Protein AF-A0A8J3IVS5-F1 (afdb_monomer_lite)

Foldseek 3Di:
DDPVLLVLLLVLQVVVVVDPDDDLVVSCVSSVDPVSSVVSVVLQVQLVVQLVVLVVLVHDNADGSNLVSVLCVVLVQPALQPNPGGFDHWAFLPPCSYHNDYSLGTHTHHPCCRPDPSSVVSSVVSVVVVVVVVVPDPPDPPDD

Sequence (144 aa):
MTPEDRQVLFHVAQWTLEHRYFRVEMIRQLAGTEENYLIIMKEIDRVKAQLKRARTLAADATLTVVDWVQILERFEWQCAYCQEKPFEVMSHIIPLPRGGTTPENCVPSCYSCSSGTRKRYARRRLLAELERADDYPEQKYRSG

Organism: NCBI:txid2778369

InterPro domains:
  IPR003615 HNH nuclease [SM00507] (66-115)
  IPR003615 HNH nuclease [cd00085] (70-113)

Structure (mmCIF, N/CA/C/O backbone):
data_AF-A0A8J3IVS5-F1
#
_entry.id   AF-A0A8J3IVS5-F1
#
loop_
_atom_site.group_PDB
_atom_site.id
_atom_site.type_symbol
_atom_site.label_atom_id
_atom_site.label_alt_id
_atom_site.label_comp_id
_atom_site.label_asym_id
_atom_site.label_entity_id
_atom_site.label_seq_id
_atom_site.pdbx_PDB_ins_code
_atom_site.Cartn_x
_atom_site.Cartn_y
_atom_site.Cartn_z
_atom_site.occupancy
_atom_site.B_iso_or_equiv
_atom_site.auth_seq_id
_atom_site.auth_comp_id
_atom_site.auth_asym_id
_atom_site.auth_atom_id
_atom_site.pdbx_PDB_model_num
ATOM 1 N N . MET A 1 1 ? -8.624 -2.383 13.907 1.00 83.25 1 MET A N 1
ATOM 2 C CA . MET A 1 1 ? -9.344 -2.571 12.639 1.00 83.25 1 MET A CA 1
ATOM 3 C C . MET A 1 1 ? -10.175 -3.819 12.788 1.00 83.25 1 MET A C 1
ATOM 5 O O . MET A 1 1 ? -9.608 -4.859 13.113 1.00 83.25 1 MET A O 1
ATOM 9 N N . THR A 1 2 ? -11.490 -3.693 12.685 1.00 92.12 2 THR A N 1
ATOM 10 C CA . THR A 1 2 ? -12.405 -4.830 12.824 1.00 92.12 2 THR A CA 1
ATOM 11 C C . THR A 1 2 ? -12.536 -5.585 11.490 1.00 92.12 2 THR A C 1
ATOM 13 O O . THR A 1 2 ? -12.078 -5.088 10.457 1.00 92.12 2 THR A O 1
ATOM 16 N N . PRO A 1 3 ? -13.124 -6.796 11.463 1.00 91.81 3 PRO A N 1
ATOM 17 C CA . PRO A 1 3 ? -13.450 -7.479 10.211 1.00 91.81 3 PRO A CA 1
ATOM 18 C C . PRO A 1 3 ? -14.320 -6.642 9.262 1.00 91.81 3 PRO A C 1
ATOM 20 O O . PRO A 1 3 ? -14.112 -6.684 8.052 1.00 91.81 3 PRO A O 1
ATOM 23 N N . GLU A 1 4 ? -15.243 -5.851 9.806 1.00 93.94 4 GLU A N 1
ATOM 24 C CA . GLU A 1 4 ? -16.124 -4.967 9.041 1.00 93.94 4 GLU A CA 1
ATOM 25 C C . GLU A 1 4 ? -15.329 -3.833 8.386 1.00 93.94 4 GLU A C 1
ATOM 27 O O . GLU A 1 4 ? -15.492 -3.594 7.190 1.00 93.94 4 GLU A O 1
ATOM 32 N N . ASP A 1 5 ? -14.405 -3.199 9.123 1.00 94.38 5 ASP A N 1
ATOM 33 C CA . ASP A 1 5 ? -13.497 -2.194 8.552 1.00 94.38 5 ASP A CA 1
ATOM 34 C C . ASP A 1 5 ? -12.722 -2.778 7.363 1.00 94.38 5 ASP A C 1
ATOM 36 O O . ASP A 1 5 ? -12.647 -2.171 6.298 1.00 94.38 5 ASP A O 1
ATOM 40 N N . ARG A 1 6 ? -12.189 -3.996 7.508 1.00 93.12 6 ARG A N 1
ATOM 41 C CA . ARG A 1 6 ? -11.437 -4.686 6.446 1.00 93.12 6 ARG A CA 1
ATOM 42 C C . ARG A 1 6 ? -12.283 -4.918 5.194 1.00 93.12 6 ARG A C 1
ATOM 44 O O . ARG A 1 6 ? -11.825 -4.655 4.080 1.00 93.12 6 ARG A O 1
ATOM 51 N N . GLN A 1 7 ? -13.538 -5.332 5.368 1.00 94.69 7 GLN A N 1
ATOM 52 C CA . GLN A 1 7 ? -14.478 -5.510 4.261 1.00 94.69 7 GLN A CA 1
ATOM 53 C C . GLN A 1 7 ? -14.792 -4.184 3.554 1.00 94.69 7 GLN A C 1
ATOM 55 O O . GLN A 1 7 ? -14.819 -4.137 2.322 1.00 94.69 7 GLN A O 1
ATOM 60 N N . VAL A 1 8 ? -14.969 -3.101 4.315 1.00 97.06 8 VAL A N 1
ATOM 61 C CA . VAL A 1 8 ? -15.173 -1.751 3.773 1.00 97.06 8 VAL A CA 1
ATOM 62 C C . VAL A 1 8 ? -13.961 -1.301 2.956 1.00 97.06 8 VAL A C 1
ATOM 64 O O . VAL A 1 8 ? -14.117 -0.869 1.814 1.00 97.06 8 VAL A O 1
ATOM 67 N N . LEU A 1 9 ? -12.745 -1.449 3.487 1.00 97.12 9 LEU A N 1
ATOM 68 C CA . LEU A 1 9 ? -11.517 -1.061 2.785 1.00 97.12 9 LEU A CA 1
ATOM 69 C C . LEU A 1 9 ? -11.342 -1.836 1.472 1.00 97.12 9 LEU A C 1
ATOM 71 O O . LEU A 1 9 ? -10.985 -1.244 0.450 1.00 97.12 9 LEU A O 1
ATOM 75 N N . PHE A 1 10 ? -11.643 -3.137 1.473 1.00 96.56 10 PHE A N 1
ATOM 76 C CA . PHE A 1 10 ? -11.628 -3.950 0.259 1.00 96.56 10 PHE A CA 1
ATOM 77 C C . PHE A 1 10 ? -12.684 -3.494 -0.756 1.00 96.56 10 PHE A C 1
ATOM 79 O O . PHE A 1 10 ? -12.376 -3.364 -1.941 1.00 96.56 10 PHE A O 1
ATOM 86 N N . HIS A 1 11 ? -13.904 -3.188 -0.307 1.00 96.62 11 HIS A N 1
ATOM 87 C CA . HIS A 1 11 ? -14.966 -2.683 -1.176 1.00 96.62 11 HIS A CA 1
ATOM 88 C C . HIS A 1 11 ? -14.588 -1.349 -1.838 1.00 96.62 11 HIS A C 1
ATOM 90 O O . HIS A 1 11 ? -14.729 -1.193 -3.053 1.00 96.62 11 HIS A O 1
ATOM 96 N N . VAL A 1 12 ? -14.029 -0.408 -1.071 1.00 97.06 12 VAL A N 1
ATOM 97 C CA . VAL A 1 12 ? -13.530 0.860 -1.619 1.00 97.06 12 VAL A CA 1
ATOM 98 C C . VAL A 1 12 ? -12.399 0.610 -2.622 1.00 97.06 12 VAL A C 1
ATOM 100 O O . VAL A 1 12 ? -12.381 1.225 -3.689 1.00 97.06 12 VAL A O 1
ATOM 103 N N . ALA A 1 13 ? -11.470 -0.308 -2.329 1.00 96.38 13 ALA A N 1
ATOM 104 C CA . ALA A 1 13 ? -10.395 -0.661 -3.255 1.00 96.38 13 ALA A CA 1
ATOM 105 C C . ALA A 1 13 ? -10.940 -1.208 -4.587 1.00 96.38 13 ALA A C 1
ATOM 107 O O . ALA A 1 13 ? -10.506 -0.743 -5.643 1.00 96.38 13 ALA A O 1
ATOM 108 N N . GLN A 1 14 ? -11.919 -2.121 -4.553 1.00 96.38 14 GLN A N 1
ATOM 109 C CA . GLN A 1 14 ? -12.593 -2.642 -5.753 1.00 96.38 14 GLN A CA 1
ATOM 110 C C . GLN A 1 14 ? -13.208 -1.516 -6.581 1.00 96.38 14 GLN A C 1
ATOM 112 O O . GLN A 1 14 ? -12.955 -1.414 -7.783 1.00 96.38 14 GLN A O 1
ATOM 117 N N . TRP A 1 15 ? -13.909 -0.591 -5.921 1.00 96.12 15 TRP A N 1
ATOM 118 C CA . TRP A 1 15 ? -14.495 0.561 -6.596 1.00 96.12 15 TRP A CA 1
ATOM 119 C C . TRP A 1 15 ? -13.441 1.375 -7.367 1.00 96.12 15 TRP A C 1
ATOM 121 O O . TRP A 1 15 ? -13.688 1.776 -8.505 1.00 96.12 15 TRP A O 1
ATOM 131 N N . THR A 1 16 ? -12.237 1.568 -6.804 1.00 91.44 16 THR A N 1
ATOM 132 C CA . THR A 1 16 ? -11.153 2.294 -7.497 1.00 91.44 16 THR A CA 1
ATOM 133 C C . THR A 1 16 ? -10.615 1.590 -8.744 1.00 91.44 16 THR A C 1
ATOM 135 O O . THR A 1 16 ? -10.049 2.262 -9.606 1.00 91.44 16 THR A O 1
ATOM 138 N N . LEU A 1 17 ? -10.774 0.268 -8.849 1.00 89.44 17 LEU A N 1
ATOM 139 C CA . LEU A 1 17 ? -10.362 -0.508 -10.018 1.00 89.44 17 LEU A CA 1
ATOM 140 C C . LEU A 1 17 ? -11.398 -0.414 -11.148 1.00 89.44 17 LEU A C 1
ATOM 142 O O . LEU A 1 17 ? -11.036 -0.281 -12.314 1.00 89.44 17 LEU A O 1
ATOM 146 N N . GLU A 1 18 ? -12.682 -0.440 -10.795 1.00 90.75 18 GLU A N 1
ATOM 147 C CA . GLU A 1 18 ? -13.803 -0.399 -11.743 1.00 90.75 18 GLU A CA 1
ATOM 148 C C . GLU A 1 18 ? -14.056 1.005 -12.314 1.00 90.75 18 GLU A C 1
ATOM 150 O O . GLU A 1 18 ? -14.606 1.160 -13.407 1.00 90.75 18 GLU A O 1
ATOM 155 N N . HIS A 1 19 ? -13.649 2.051 -11.589 1.00 90.94 19 HIS A N 1
ATOM 156 C CA . HIS A 1 19 ? -13.990 3.428 -11.926 1.00 90.94 19 HIS A CA 1
ATOM 157 C C . HIS A 1 19 ? -12.787 4.208 -12.448 1.00 90.94 19 HIS A C 1
ATOM 159 O O . HIS A 1 19 ? -11.840 4.526 -11.732 1.00 90.94 19 HIS A O 1
ATOM 165 N N . ARG A 1 20 ? -12.884 4.638 -13.711 1.00 80.56 20 ARG A N 1
ATOM 166 C CA . ARG A 1 20 ? -11.847 5.426 -14.400 1.00 80.56 20 ARG A CA 1
ATOM 167 C C . ARG A 1 20 ? -11.501 6.745 -13.698 1.00 80.56 20 ARG A C 1
ATOM 169 O O . ARG A 1 20 ? -10.384 7.241 -13.844 1.00 80.56 20 ARG A O 1
ATOM 176 N N . TYR A 1 21 ? -12.457 7.344 -12.989 1.00 87.12 21 TYR A N 1
ATOM 177 C CA . TYR A 1 21 ? -12.295 8.653 -12.363 1.00 87.12 21 TYR A CA 1
ATOM 178 C C . TYR A 1 21 ? -12.257 8.542 -10.846 1.00 87.12 21 TYR A C 1
ATOM 180 O O . TYR A 1 21 ? -13.201 8.073 -10.216 1.00 87.12 21 TYR A O 1
ATOM 188 N N . PHE A 1 22 ? -11.187 9.073 -10.263 1.00 87.06 22 PHE A N 1
ATOM 189 C CA . PHE A 1 22 ? -11.018 9.159 -8.822 1.00 87.06 22 PHE A CA 1
ATOM 190 C C . PHE A 1 22 ? -11.963 10.217 -8.234 1.00 87.06 22 PHE A C 1
ATOM 192 O O . PHE A 1 22 ? -11.743 11.415 -8.419 1.00 87.06 22 PHE A O 1
ATOM 199 N N . ARG A 1 23 ? -13.024 9.788 -7.539 1.00 94.00 23 ARG A N 1
ATOM 200 C CA . ARG A 1 23 ? -14.005 10.683 -6.903 1.00 94.00 23 ARG A CA 1
ATOM 201 C C . ARG A 1 23 ? -13.873 10.621 -5.386 1.00 94.00 23 ARG A C 1
ATOM 203 O O . ARG A 1 23 ? -14.331 9.671 -4.764 1.00 94.00 23 ARG A O 1
ATOM 210 N N . VAL A 1 24 ? -13.268 11.655 -4.799 1.00 92.56 24 VAL A N 1
ATOM 211 C CA . VAL A 1 24 ? -12.995 11.731 -3.350 1.00 92.56 24 VAL A CA 1
ATOM 212 C C . VAL A 1 24 ? -14.272 11.608 -2.519 1.00 92.56 24 VAL A C 1
ATOM 214 O O . VAL A 1 24 ? -14.295 10.859 -1.550 1.00 92.56 24 VAL A O 1
ATOM 217 N N . GLU A 1 25 ? -15.338 12.301 -2.916 1.00 94.31 25 GLU A N 1
ATOM 218 C CA . GLU A 1 25 ? -16.629 12.251 -2.223 1.00 94.31 25 GLU A CA 1
ATOM 219 C C . GLU A 1 25 ? -17.215 10.834 -2.204 1.00 94.31 25 GLU A C 1
ATOM 221 O O . GLU A 1 25 ? -17.625 10.355 -1.151 1.00 94.31 25 GLU A O 1
ATOM 226 N N . MET A 1 26 ? -17.152 10.125 -3.336 1.00 95.44 26 MET A N 1
ATOM 227 C CA . MET A 1 26 ? -17.607 8.736 -3.426 1.00 95.44 26 MET A CA 1
ATOM 228 C C . MET A 1 26 ? -16.761 7.811 -2.548 1.00 95.44 26 MET A C 1
ATOM 230 O O . MET A 1 26 ? -17.304 7.001 -1.812 1.00 95.44 26 MET A O 1
ATOM 234 N N . ILE A 1 27 ? -15.435 7.959 -2.566 1.00 95.94 27 ILE A N 1
ATOM 235 C CA . ILE A 1 27 ? -14.537 7.167 -1.711 1.00 95.94 27 ILE A CA 1
ATOM 236 C C . ILE A 1 27 ? -14.855 7.396 -0.231 1.00 95.94 27 ILE A C 1
ATOM 238 O O . ILE A 1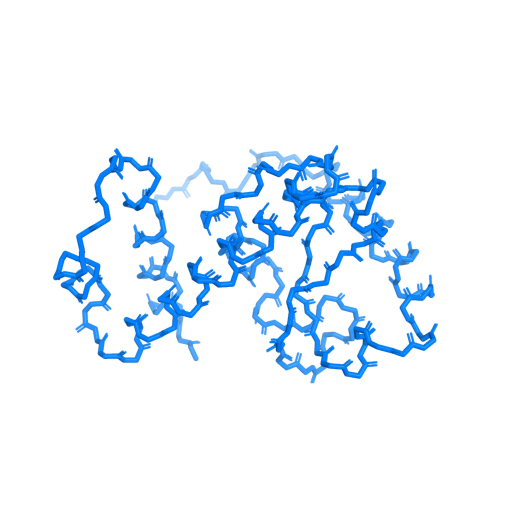 27 ? -14.900 6.442 0.539 1.00 95.94 27 ILE A O 1
ATOM 242 N N . ARG A 1 28 ? -15.116 8.646 0.165 1.00 97.19 28 ARG A N 1
ATOM 243 C CA . ARG A 1 28 ? -15.505 8.982 1.538 1.00 97.19 28 ARG A CA 1
ATOM 244 C C . ARG A 1 28 ? -16.853 8.372 1.914 1.00 97.19 28 ARG A C 1
ATOM 246 O O . ARG A 1 28 ? -16.976 7.817 2.999 1.00 97.19 28 ARG A O 1
ATOM 253 N N . GLN A 1 29 ? -17.830 8.430 1.010 1.00 97.25 29 GLN A N 1
ATOM 254 C CA . GLN A 1 29 ? -19.141 7.815 1.209 1.00 97.25 29 GLN A CA 1
ATOM 255 C C . GLN A 1 29 ? -19.032 6.293 1.369 1.00 97.25 29 GLN A C 1
ATOM 257 O O . GLN A 1 29 ? -19.587 5.740 2.313 1.00 97.25 29 GLN A O 1
ATOM 262 N N . LEU A 1 30 ? -18.297 5.625 0.477 1.00 96.75 30 LEU A N 1
ATOM 263 C CA . LEU A 1 30 ? -18.095 4.174 0.514 1.00 96.75 30 LEU A CA 1
ATOM 264 C C . LEU A 1 30 ? -17.311 3.725 1.751 1.00 96.75 30 LEU A C 1
ATOM 266 O O . LEU A 1 30 ? -17.562 2.641 2.267 1.00 96.75 30 LEU A O 1
ATOM 270 N N . ALA A 1 31 ? -16.382 4.551 2.238 1.00 97.44 31 ALA A N 1
ATOM 271 C CA . ALA A 1 31 ? -15.632 4.263 3.454 1.00 97.44 31 ALA A CA 1
ATOM 272 C C . ALA A 1 31 ? -16.495 4.323 4.729 1.00 97.44 31 ALA A C 1
ATOM 274 O O . ALA A 1 31 ? -16.125 3.721 5.736 1.00 97.44 31 ALA A O 1
ATOM 275 N N . GLY A 1 32 ? -17.625 5.039 4.709 1.00 97.50 32 GLY A N 1
ATOM 276 C CA . GLY A 1 32 ? -18.616 5.099 5.792 1.00 97.50 32 GLY A CA 1
ATOM 277 C C . GLY A 1 32 ? -18.180 5.839 7.065 1.00 97.50 32 GLY A C 1
ATOM 278 O O . GLY A 1 32 ? -19.013 6.463 7.719 1.00 97.50 32 GLY A O 1
ATOM 279 N N . THR A 1 33 ? -16.891 5.817 7.405 1.00 97.50 33 THR A N 1
ATOM 280 C CA . THR A 1 33 ? -16.287 6.508 8.551 1.00 97.50 33 THR A CA 1
ATOM 281 C C . THR A 1 33 ? -15.069 7.318 8.115 1.00 97.50 33 THR A C 1
ATOM 283 O O . THR A 1 33 ? -14.443 7.039 7.085 1.00 97.50 33 THR A O 1
ATOM 286 N N . GLU A 1 34 ? -14.712 8.330 8.908 1.00 97.25 34 GLU A N 1
ATOM 287 C CA . GLU A 1 34 ? -13.522 9.139 8.640 1.00 97.25 34 GLU A CA 1
ATOM 288 C C . GLU A 1 34 ? -12.248 8.299 8.782 1.00 97.25 34 GLU A C 1
ATOM 290 O O . GLU A 1 34 ? -11.327 8.416 7.978 1.00 97.25 34 GLU A O 1
ATOM 295 N N . GLU A 1 35 ? -12.213 7.397 9.760 1.00 97.38 35 GLU A N 1
ATOM 296 C CA . GLU A 1 35 ? -11.093 6.497 10.004 1.00 97.38 35 GLU A CA 1
ATOM 297 C C . GLU A 1 35 ? -10.827 5.599 8.790 1.00 97.38 35 GLU A C 1
ATOM 299 O O . GLU A 1 35 ? -9.698 5.552 8.294 1.00 97.38 35 GLU A O 1
ATOM 304 N N . ASN A 1 36 ? -11.862 4.940 8.256 1.00 97.62 36 ASN A N 1
ATOM 305 C CA . ASN A 1 36 ? -11.721 4.070 7.088 1.00 97.62 36 ASN A CA 1
ATOM 306 C C . ASN A 1 36 ? -11.349 4.869 5.836 1.00 97.62 36 ASN A C 1
ATOM 308 O O . ASN A 1 36 ? -10.511 4.421 5.050 1.00 97.62 36 ASN A O 1
ATOM 312 N N . TYR A 1 37 ? -11.894 6.081 5.684 1.00 97.81 37 TYR A N 1
ATOM 313 C CA . TYR A 1 37 ? -11.531 6.989 4.598 1.00 97.81 37 TYR A CA 1
ATOM 314 C C . TYR A 1 37 ? -10.040 7.347 4.642 1.00 97.81 37 TYR A C 1
ATOM 316 O O . TYR A 1 37 ? -9.337 7.233 3.636 1.00 97.81 37 TYR A O 1
ATOM 324 N N . LEU A 1 38 ? -9.527 7.735 5.810 1.00 97.88 38 LEU A N 1
ATOM 325 C CA . LEU A 1 38 ? -8.119 8.092 5.972 1.00 97.88 38 LEU A CA 1
ATOM 326 C C . LEU A 1 38 ? -7.195 6.893 5.728 1.00 97.88 38 LEU A C 1
ATOM 328 O O . LEU A 1 38 ? -6.145 7.047 5.098 1.00 97.88 38 LEU A O 1
ATOM 332 N N . ILE A 1 39 ? -7.588 5.699 6.182 1.00 97.12 39 ILE A N 1
ATOM 333 C CA . ILE A 1 39 ? -6.828 4.465 5.954 1.00 97.12 39 ILE A CA 1
ATOM 334 C C . ILE A 1 39 ? -6.742 4.159 4.458 1.00 97.12 39 ILE A C 1
ATOM 336 O O . ILE A 1 39 ? -5.635 4.027 3.931 1.00 97.12 39 ILE A O 1
ATOM 340 N N . ILE A 1 40 ? -7.873 4.077 3.750 1.00 97.31 40 ILE A N 1
ATOM 341 C CA . ILE A 1 40 ? -7.847 3.688 2.335 1.00 97.31 40 ILE A CA 1
ATOM 342 C C . ILE A 1 40 ? -7.147 4.735 1.470 1.00 97.31 40 ILE A C 1
ATOM 344 O O . ILE A 1 40 ? -6.366 4.376 0.591 1.00 97.31 40 ILE A O 1
ATOM 348 N N . MET A 1 41 ? -7.342 6.026 1.754 1.00 97.62 41 MET A N 1
ATOM 349 C CA . MET A 1 41 ? -6.649 7.102 1.044 1.00 97.62 41 MET A CA 1
ATOM 350 C C . MET A 1 41 ? -5.131 7.003 1.201 1.00 97.62 41 MET A C 1
ATOM 352 O O . MET A 1 41 ? -4.403 7.096 0.212 1.00 97.62 41 MET A O 1
ATOM 356 N N . LYS A 1 42 ? -4.649 6.728 2.419 1.00 97.94 42 LYS A N 1
ATOM 357 C CA . LYS A 1 42 ? -3.221 6.517 2.684 1.00 97.94 42 LYS A CA 1
ATOM 358 C C . LYS A 1 42 ? -2.655 5.356 1.866 1.00 97.94 42 LYS A C 1
ATOM 360 O O . LYS A 1 42 ? -1.551 5.464 1.329 1.00 97.94 42 LYS A O 1
ATOM 365 N N . GLU A 1 43 ? -3.389 4.254 1.754 1.00 98.06 43 GLU A N 1
ATOM 366 C CA . GLU A 1 43 ? -2.923 3.079 1.016 1.00 98.06 43 GLU A CA 1
ATOM 367 C C . GLU A 1 43 ? -3.028 3.262 -0.511 1.00 98.06 43 GLU A C 1
ATOM 369 O O . GLU A 1 43 ? -2.119 2.849 -1.237 1.00 98.06 43 GLU A O 1
ATOM 374 N N . ILE A 1 44 ? -4.034 3.994 -1.005 1.00 97.00 44 ILE A N 1
ATOM 375 C CA . ILE A 1 44 ? -4.108 4.456 -2.401 1.00 97.00 44 ILE A CA 1
ATOM 376 C C . ILE A 1 44 ? -2.871 5.294 -2.755 1.00 97.00 44 ILE A C 1
ATOM 378 O O . ILE A 1 44 ? -2.214 5.048 -3.773 1.00 97.00 44 ILE A O 1
ATOM 382 N N . ASP A 1 45 ? -2.533 6.277 -1.921 1.00 97.62 45 ASP A N 1
ATOM 383 C CA . ASP A 1 45 ? -1.389 7.159 -2.153 1.00 97.62 45 ASP A CA 1
ATOM 384 C C . ASP A 1 45 ? -0.064 6.397 -2.070 1.00 97.62 45 ASP A C 1
ATOM 386 O O . ASP A 1 45 ? 0.834 6.614 -2.893 1.00 97.62 45 ASP A O 1
ATOM 390 N N . ARG A 1 46 ? 0.043 5.437 -1.143 1.00 98.19 46 ARG A N 1
ATOM 391 C CA . ARG A 1 46 ? 1.197 4.538 -1.039 1.00 98.19 46 ARG A CA 1
ATOM 392 C C . ARG A 1 46 ? 1.417 3.764 -2.336 1.00 98.19 46 ARG A C 1
ATOM 394 O O . ARG A 1 46 ? 2.536 3.773 -2.853 1.00 98.19 46 ARG A O 1
ATOM 401 N N . VAL A 1 47 ? 0.377 3.129 -2.878 1.00 98.12 47 VAL A N 1
ATOM 402 C CA . VAL A 1 47 ? 0.464 2.369 -4.137 1.00 98.12 47 VAL A CA 1
ATOM 403 C C . VAL A 1 47 ? 0.855 3.293 -5.290 1.00 98.12 47 VAL A C 1
ATOM 405 O O . VAL A 1 47 ? 1.836 3.024 -5.987 1.00 98.12 47 VAL A O 1
ATOM 408 N N . LYS A 1 48 ? 0.184 4.443 -5.445 1.00 97.56 48 LYS A N 1
ATOM 409 C CA . LYS A 1 48 ? 0.505 5.432 -6.492 1.00 97.56 48 LYS A CA 1
ATOM 410 C C . LYS A 1 48 ? 1.965 5.887 -6.437 1.00 97.56 48 LYS A C 1
ATOM 412 O O . LYS A 1 48 ? 2.633 5.940 -7.474 1.00 97.56 48 LYS A O 1
ATOM 417 N N . ALA A 1 49 ? 2.482 6.186 -5.245 1.00 98.31 49 ALA A N 1
ATOM 418 C CA . ALA A 1 49 ? 3.866 6.611 -5.062 1.00 98.31 49 ALA A CA 1
ATOM 419 C C . ALA A 1 49 ? 4.865 5.515 -5.472 1.00 98.31 49 ALA A C 1
ATOM 421 O O . ALA A 1 49 ? 5.858 5.800 -6.145 1.00 98.31 49 ALA A O 1
ATOM 422 N N . GLN A 1 50 ? 4.600 4.255 -5.118 1.00 98.25 50 GLN A N 1
ATOM 423 C CA . GLN A 1 50 ? 5.485 3.130 -5.442 1.00 98.25 50 GLN A CA 1
ATOM 424 C C . GLN A 1 50 ? 5.438 2.746 -6.924 1.00 98.25 50 GLN A C 1
ATOM 426 O O . GLN A 1 50 ? 6.481 2.451 -7.511 1.00 98.25 50 GLN A O 1
ATOM 431 N N . LEU A 1 51 ? 4.267 2.833 -7.557 1.00 98.50 51 LEU A N 1
ATOM 432 C CA . LEU A 1 51 ? 4.124 2.681 -9.006 1.00 98.50 51 LEU A CA 1
ATOM 433 C C . LEU A 1 51 ? 4.888 3.771 -9.762 1.00 98.50 51 LEU A C 1
ATOM 435 O O . LEU A 1 51 ? 5.588 3.481 -10.729 1.00 98.50 51 LEU A O 1
ATOM 439 N N . LYS A 1 52 ? 4.805 5.028 -9.304 1.00 98.56 52 LYS A N 1
ATOM 440 C CA . LYS A 1 52 ? 5.581 6.132 -9.887 1.00 98.56 52 LYS A CA 1
ATOM 441 C C . LYS A 1 52 ? 7.083 5.849 -9.812 1.00 98.56 52 LYS A C 1
ATOM 443 O O . LYS A 1 52 ? 7.767 5.981 -10.821 1.00 98.56 52 LYS A O 1
ATOM 448 N N . ARG A 1 53 ? 7.583 5.411 -8.649 1.00 98.06 53 ARG A N 1
ATOM 449 C CA . ARG A 1 53 ? 9.000 5.047 -8.463 1.00 98.06 53 ARG A CA 1
ATOM 450 C C . ARG A 1 53 ? 9.439 3.903 -9.379 1.00 98.06 53 ARG A C 1
ATOM 452 O O . ARG A 1 53 ? 10.516 3.996 -9.956 1.00 98.06 53 ARG A O 1
ATOM 459 N N . ALA A 1 54 ? 8.622 2.858 -9.521 1.00 98.25 54 ALA A N 1
ATOM 460 C CA . ALA A 1 54 ? 8.903 1.741 -10.424 1.00 98.25 54 ALA A CA 1
ATOM 461 C C . ALA A 1 54 ? 9.041 2.213 -11.880 1.00 98.25 54 ALA A C 1
ATOM 463 O O . ALA A 1 54 ? 10.055 1.947 -12.522 1.00 98.25 54 ALA A O 1
ATOM 464 N N . ARG A 1 55 ? 8.082 3.020 -12.355 1.00 98.31 55 ARG A N 1
ATOM 465 C CA . ARG A 1 55 ? 8.078 3.578 -13.718 1.00 98.31 55 ARG A CA 1
ATOM 466 C C . ARG A 1 55 ? 9.292 4.460 -13.998 1.00 98.31 55 ARG A C 1
ATOM 468 O O . ARG A 1 55 ? 9.879 4.347 -15.066 1.00 98.31 55 ARG A O 1
ATOM 475 N N . THR A 1 56 ? 9.707 5.300 -13.044 1.00 98.38 56 THR A N 1
ATOM 476 C CA . THR A 1 56 ? 10.932 6.117 -13.175 1.00 98.38 56 THR A CA 1
ATOM 477 C C . THR A 1 56 ? 12.190 5.266 -13.366 1.00 98.38 56 THR A C 1
ATOM 479 O O . THR A 1 56 ? 13.144 5.720 -13.987 1.00 98.38 56 THR A O 1
ATOM 482 N N . LEU A 1 57 ? 12.191 4.036 -12.854 1.00 97.44 57 LEU A N 1
ATOM 483 C CA . LEU A 1 57 ? 13.296 3.087 -12.981 1.00 97.44 57 LEU A CA 1
ATOM 484 C C . LEU A 1 57 ? 13.115 2.103 -14.147 1.00 97.44 57 LEU A C 1
ATOM 486 O O . LEU A 1 57 ? 13.904 1.169 -14.250 1.00 97.44 57 LEU A O 1
ATOM 490 N N . ALA A 1 58 ? 12.088 2.284 -14.988 1.00 97.81 58 ALA A N 1
ATOM 491 C CA . ALA A 1 58 ? 11.692 1.342 -16.039 1.00 97.81 58 ALA A CA 1
ATOM 492 C C . ALA A 1 58 ? 11.491 -0.104 -15.533 1.00 97.81 58 ALA A C 1
ATOM 494 O O . ALA A 1 58 ? 11.711 -1.062 -16.268 1.00 97.81 58 ALA A O 1
ATOM 495 N N . ALA A 1 59 ? 11.082 -0.253 -14.270 1.00 97.75 59 ALA A N 1
ATOM 496 C CA . ALA A 1 59 ? 10.731 -1.532 -13.668 1.00 97.75 59 ALA A CA 1
ATOM 497 C C . ALA A 1 59 ? 9.214 -1.764 -13.731 1.00 97.75 59 ALA A C 1
ATOM 499 O O . ALA A 1 59 ? 8.437 -0.808 -13.841 1.00 97.75 59 ALA A O 1
ATOM 500 N N . ASP A 1 60 ? 8.796 -3.023 -13.592 1.00 98.12 60 ASP A N 1
ATOM 501 C CA . ASP A 1 60 ? 7.382 -3.401 -13.620 1.00 98.12 60 ASP A CA 1
ATOM 502 C C . ASP A 1 60 ? 6.571 -2.651 -12.557 1.00 98.12 60 ASP A C 1
ATOM 504 O O . ASP A 1 60 ? 7.009 -2.451 -11.422 1.00 98.12 60 ASP A O 1
ATOM 508 N N . ALA A 1 61 ? 5.381 -2.192 -12.936 1.00 98.31 61 ALA A N 1
ATOM 509 C CA . ALA A 1 61 ? 4.537 -1.320 -12.123 1.00 98.31 61 ALA A CA 1
ATOM 510 C C . ALA A 1 61 ? 3.064 -1.722 -12.272 1.00 98.31 61 ALA A C 1
ATOM 512 O O . ALA A 1 61 ? 2.254 -0.955 -12.806 1.00 98.31 61 ALA A O 1
ATOM 513 N N . THR A 1 62 ? 2.751 -2.944 -11.841 1.00 98.00 62 THR A N 1
ATOM 514 C CA . THR A 1 62 ? 1.460 -3.614 -12.066 1.00 98.00 62 THR A CA 1
ATOM 515 C C . THR A 1 62 ? 0.581 -3.705 -10.819 1.00 98.00 62 THR A C 1
ATOM 517 O O . THR A 1 62 ? -0.604 -3.973 -10.962 1.00 98.00 62 THR A O 1
ATOM 520 N N . LEU A 1 63 ? 1.117 -3.442 -9.620 1.00 98.12 63 LEU A N 1
ATOM 521 C CA . LEU A 1 63 ? 0.357 -3.508 -8.366 1.00 98.12 63 LEU A CA 1
ATOM 522 C C . LEU A 1 63 ? -0.866 -2.575 -8.382 1.00 98.12 63 LEU A C 1
ATOM 524 O O . LEU A 1 63 ? -0.721 -1.361 -8.554 1.00 98.12 63 LEU A O 1
ATOM 528 N N . THR A 1 64 ? -2.052 -3.113 -8.114 1.00 97.44 64 THR A N 1
ATOM 529 C CA . THR A 1 64 ? -3.269 -2.323 -7.891 1.00 97.44 64 THR A CA 1
ATOM 530 C C . THR A 1 64 ? -3.523 -2.079 -6.398 1.00 97.44 64 THR A C 1
ATOM 532 O O . THR A 1 64 ? -2.919 -2.700 -5.523 1.00 97.44 64 THR A O 1
ATOM 535 N N . VAL A 1 65 ? -4.433 -1.152 -6.077 1.00 97.25 65 VAL A N 1
ATOM 536 C CA . VAL A 1 65 ? -4.867 -0.924 -4.683 1.00 97.25 65 VAL A CA 1
ATOM 537 C C . VAL A 1 65 ? -5.593 -2.153 -4.136 1.00 97.25 65 VAL A C 1
ATOM 539 O O . VAL A 1 65 ? -5.407 -2.500 -2.974 1.00 97.25 65 VAL A O 1
ATOM 542 N N . VAL A 1 66 ? -6.363 -2.837 -4.986 1.00 97.62 66 VAL A N 1
ATOM 543 C CA . VAL A 1 66 ? -7.030 -4.102 -4.660 1.00 97.62 66 VAL A CA 1
ATOM 544 C C . VAL A 1 66 ? -6.012 -5.166 -4.262 1.00 97.62 66 VAL A C 1
ATOM 546 O O . VAL A 1 66 ? -6.155 -5.753 -3.191 1.00 97.62 66 VAL A O 1
ATOM 549 N N . ASP A 1 67 ? -4.969 -5.372 -5.071 1.00 97.81 67 ASP A N 1
ATOM 550 C CA . ASP A 1 67 ? -3.907 -6.339 -4.761 1.00 97.81 67 ASP A CA 1
ATOM 551 C C . ASP A 1 67 ? -3.251 -6.001 -3.427 1.00 97.81 67 ASP A C 1
ATOM 553 O O . ASP A 1 67 ? -3.059 -6.862 -2.572 1.00 97.81 67 ASP A O 1
ATOM 557 N N . TRP A 1 68 ? -2.943 -4.720 -3.218 1.00 98.31 68 TRP A N 1
ATOM 558 C CA . TRP A 1 68 ? -2.298 -4.279 -1.994 1.00 98.31 68 TRP A CA 1
ATOM 559 C C . TRP A 1 68 ? -3.158 -4.526 -0.753 1.00 98.31 68 TRP A C 1
ATOM 561 O O . TRP A 1 68 ? -2.648 -5.053 0.233 1.00 98.31 68 TRP A O 1
ATOM 571 N N . VAL A 1 69 ? -4.456 -4.214 -0.798 1.00 97.81 69 VAL A N 1
ATOM 572 C CA . VAL A 1 69 ? -5.369 -4.500 0.319 1.00 97.81 69 VAL A CA 1
ATOM 573 C C . VAL A 1 69 ? -5.482 -6.008 0.562 1.00 97.81 69 VAL A C 1
ATOM 575 O O . VAL A 1 69 ? -5.415 -6.425 1.712 1.00 97.81 69 VAL A O 1
ATOM 578 N N . GLN A 1 70 ? -5.546 -6.845 -0.480 1.00 96.12 70 GLN A N 1
ATOM 579 C CA . GLN A 1 70 ? -5.539 -8.309 -0.313 1.00 96.12 70 GLN A CA 1
ATOM 580 C C . GLN A 1 70 ? -4.253 -8.823 0.341 1.00 96.12 70 GLN A C 1
ATOM 582 O O . GLN A 1 70 ? -4.294 -9.706 1.197 1.00 96.12 70 GLN A O 1
ATOM 587 N N . ILE A 1 71 ? -3.104 -8.256 -0.027 1.00 96.12 71 ILE A N 1
ATOM 588 C CA . ILE A 1 71 ? -1.826 -8.580 0.609 1.00 96.12 71 ILE A CA 1
ATOM 589 C C . ILE A 1 71 ? -1.858 -8.162 2.087 1.00 96.12 71 ILE A C 1
ATOM 591 O O . ILE A 1 71 ? -1.434 -8.938 2.942 1.00 96.12 71 ILE A O 1
ATOM 595 N N . LEU A 1 72 ? -2.372 -6.971 2.417 1.00 96.44 72 LEU A N 1
ATOM 596 C CA . LEU A 1 72 ? -2.526 -6.534 3.810 1.00 96.44 72 LEU A CA 1
ATOM 597 C C . LEU A 1 72 ? -3.434 -7.480 4.607 1.00 96.44 72 LEU A C 1
ATOM 599 O O . LEU A 1 72 ? -3.057 -7.867 5.712 1.00 96.44 72 LEU A O 1
ATOM 603 N N . GLU A 1 73 ? -4.565 -7.903 4.037 1.00 93.94 73 GLU A N 1
ATOM 604 C CA . GLU A 1 73 ? -5.468 -8.896 4.635 1.00 93.94 73 GLU A CA 1
ATOM 605 C C . GLU A 1 73 ? -4.762 -10.230 4.894 1.00 93.94 73 GLU A C 1
ATOM 607 O O . GLU A 1 73 ? -4.833 -10.758 6.003 1.00 93.94 73 GLU A O 1
ATOM 612 N N . ARG A 1 74 ? -4.013 -10.747 3.908 1.00 91.81 74 ARG A N 1
ATOM 613 C CA . ARG A 1 74 ? -3.266 -12.013 4.019 1.00 91.81 74 ARG A CA 1
ATOM 614 C C . ARG A 1 74 ? -2.271 -12.016 5.180 1.00 91.81 74 ARG A C 1
ATOM 616 O O . ARG A 1 74 ? -2.020 -13.066 5.763 1.00 91.81 74 ARG A O 1
ATOM 623 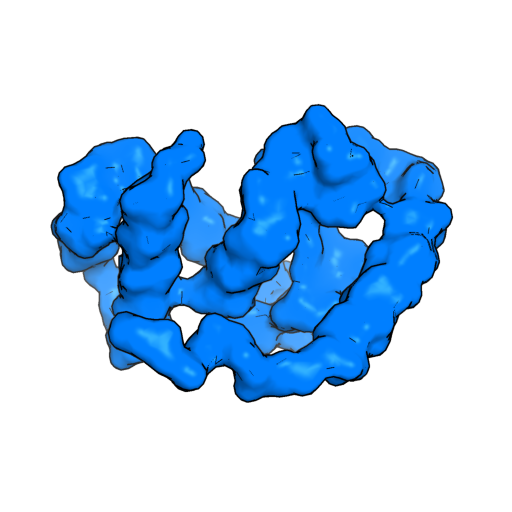N N . PHE A 1 75 ? -1.695 -10.860 5.500 1.00 92.56 75 PHE A N 1
ATOM 624 C CA . PHE A 1 75 ? -0.771 -10.691 6.624 1.00 92.56 75 PHE A CA 1
ATOM 625 C C . PHE A 1 75 ? -1.436 -10.090 7.865 1.00 92.56 75 PHE A C 1
ATOM 627 O O . PHE A 1 75 ? -0.731 -9.657 8.775 1.00 92.56 75 PHE A O 1
ATOM 634 N N . GLU A 1 76 ? -2.768 -10.030 7.905 1.00 93.69 76 GLU A N 1
ATOM 635 C CA . GLU A 1 76 ? -3.553 -9.474 9.010 1.00 93.69 76 GLU A CA 1
ATOM 636 C C . GLU A 1 76 ? -3.097 -8.068 9.431 1.00 93.69 76 GLU A C 1
ATOM 638 O O . GLU A 1 76 ? -3.095 -7.722 10.612 1.00 93.69 76 GLU A O 1
ATOM 643 N N . TRP A 1 77 ? -2.681 -7.245 8.463 1.00 94.69 77 TRP A N 1
ATOM 644 C CA . TRP A 1 77 ? -2.150 -5.897 8.694 1.00 94.69 77 TRP A CA 1
ATOM 645 C C . TRP A 1 77 ? -0.872 -5.875 9.557 1.00 94.69 77 TRP A C 1
ATOM 647 O O . TRP A 1 77 ? -0.493 -4.850 10.134 1.00 94.69 77 TRP A O 1
ATOM 657 N N . GLN A 1 78 ? -0.159 -6.998 9.623 1.00 94.44 78 GLN A N 1
ATOM 658 C CA . GLN A 1 78 ? 1.101 -7.145 10.338 1.00 94.44 78 GLN A CA 1
ATOM 659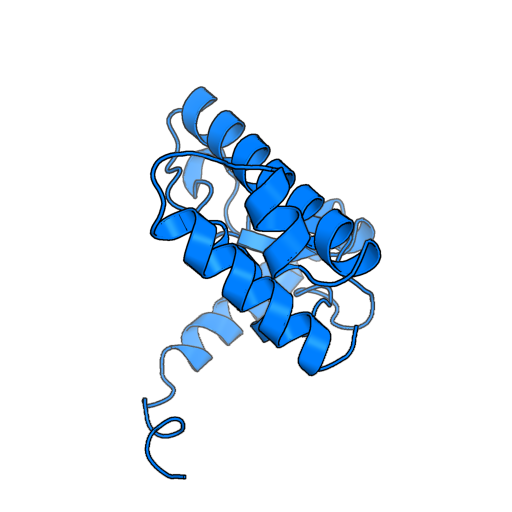 C C . GLN A 1 78 ? 2.297 -7.170 9.385 1.00 94.44 78 GLN A C 1
ATOM 661 O O . GLN A 1 78 ? 2.193 -7.322 8.169 1.00 94.44 78 GLN A O 1
ATOM 666 N N . CYS A 1 79 ? 3.487 -7.000 9.951 1.00 94.00 79 CYS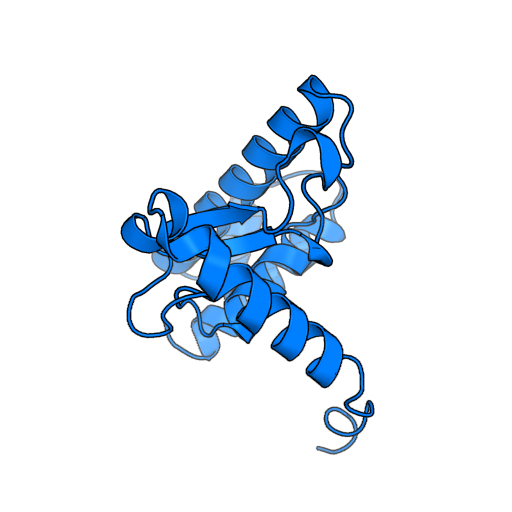 A N 1
ATOM 667 C CA . CYS A 1 79 ? 4.740 -7.158 9.233 1.00 94.00 79 CYS A CA 1
ATOM 668 C C . CYS A 1 79 ? 4.886 -8.600 8.721 1.00 94.00 79 CYS A C 1
ATOM 670 O O . CYS A 1 79 ? 5.016 -9.522 9.523 1.00 94.00 79 CYS A O 1
ATOM 672 N N . ALA A 1 80 ? 5.001 -8.784 7.404 1.00 92.62 80 ALA A N 1
ATOM 673 C CA . ALA A 1 80 ? 5.173 -10.093 6.769 1.00 92.62 80 ALA A CA 1
ATOM 674 C C . ALA A 1 80 ? 6.443 -10.837 7.219 1.00 92.62 80 ALA A C 1
ATOM 676 O O . ALA A 1 80 ? 6.542 -12.052 7.090 1.00 92.62 80 ALA A O 1
ATOM 677 N N . TYR A 1 81 ? 7.436 -10.114 7.746 1.00 88.62 81 TYR A N 1
ATOM 678 C CA . TYR A 1 81 ? 8.698 -10.707 8.181 1.00 88.62 81 TYR A CA 1
ATOM 679 C C . TYR A 1 81 ? 8.669 -11.194 9.630 1.00 88.62 81 TYR A C 1
ATOM 681 O O . TYR A 1 81 ? 9.102 -12.313 9.900 1.00 88.62 81 TYR A O 1
ATOM 689 N N . CYS A 1 82 ? 8.238 -10.345 10.570 1.00 89.62 82 CYS A N 1
ATOM 690 C CA . CYS A 1 82 ? 8.268 -10.690 11.993 1.00 89.62 82 CYS A CA 1
ATOM 691 C C . CYS A 1 82 ? 6.924 -11.171 12.532 1.00 89.62 82 CYS A C 1
ATOM 693 O O . CYS A 1 82 ? 6.949 -11.899 13.507 1.00 89.62 82 CYS A O 1
ATOM 695 N N . GLN A 1 83 ? 5.790 -10.777 11.939 1.00 90.19 83 GLN A N 1
ATOM 696 C CA . GLN A 1 83 ? 4.433 -11.075 12.440 1.00 90.19 83 GLN A CA 1
ATOM 697 C C . GLN A 1 83 ? 4.221 -10.735 13.931 1.00 90.19 83 GLN A C 1
ATOM 699 O O . GLN A 1 83 ? 3.376 -11.297 14.609 1.00 90.19 83 GLN A O 1
ATOM 704 N N . GLU A 1 84 ? 5.028 -9.811 14.452 1.00 91.31 84 GLU A N 1
ATOM 705 C CA . GLU A 1 84 ? 4.998 -9.363 15.853 1.00 91.31 84 GLU A CA 1
ATOM 706 C C . GLU A 1 84 ? 4.561 -7.899 15.973 1.00 91.31 84 GLU A C 1
ATOM 708 O O . GLU A 1 84 ? 4.312 -7.395 17.065 1.00 91.31 84 GLU A O 1
ATOM 713 N N . LYS A 1 85 ? 4.563 -7.168 14.853 1.00 93.50 85 LYS A N 1
ATOM 714 C CA . LYS A 1 85 ? 4.327 -5.724 14.810 1.00 93.50 85 LYS A CA 1
ATOM 715 C C . LYS A 1 85 ? 3.396 -5.377 13.658 1.00 93.50 85 LYS A C 1
ATOM 717 O O . LYS A 1 85 ? 3.512 -6.009 12.602 1.00 93.50 85 LYS A O 1
ATOM 722 N N . PRO A 1 86 ? 2.578 -4.322 13.806 1.00 95.50 86 PRO A N 1
ATOM 723 C CA . PRO A 1 86 ? 1.837 -3.749 12.694 1.00 95.50 86 PRO A CA 1
ATOM 724 C C . PRO A 1 86 ? 2.758 -3.389 11.526 1.00 95.50 86 PRO A C 1
ATOM 726 O O . PRO A 1 86 ? 3.941 -3.075 11.709 1.00 95.50 86 PRO A O 1
ATOM 729 N N . PHE A 1 87 ? 2.214 -3.434 10.313 1.00 95.62 87 PHE A N 1
ATOM 730 C CA . PHE A 1 87 ? 2.929 -2.909 9.159 1.00 95.62 87 PHE A CA 1
ATOM 731 C C . PHE A 1 87 ? 3.021 -1.381 9.217 1.00 95.62 87 PHE A C 1
ATOM 733 O O . PHE A 1 87 ? 2.156 -0.689 9.748 1.00 95.62 87 PHE A O 1
ATOM 740 N N . GLU A 1 88 ? 4.075 -0.845 8.613 1.00 96.19 88 GLU A N 1
ATOM 741 C CA . GLU A 1 88 ? 4.307 0.599 8.541 1.00 96.19 88 GLU A CA 1
ATOM 742 C C . GLU A 1 88 ? 4.649 1.022 7.104 1.00 96.19 88 GLU A C 1
ATOM 744 O O . GLU A 1 88 ? 4.249 2.093 6.630 1.00 96.19 88 GLU A O 1
ATOM 749 N N . VAL A 1 89 ? 5.338 0.144 6.368 1.00 96.06 89 VAL A N 1
ATOM 750 C CA . VAL A 1 89 ? 5.817 0.373 5.005 1.00 96.06 89 VAL A CA 1
ATOM 751 C C . VAL A 1 89 ? 5.492 -0.783 4.066 1.00 96.06 89 VAL A C 1
ATOM 753 O O . VAL A 1 89 ? 5.401 -1.939 4.474 1.00 96.06 89 VAL A O 1
ATOM 756 N N . MET A 1 90 ? 5.389 -0.459 2.777 1.00 97.31 90 MET A N 1
ATOM 757 C CA . MET A 1 90 ? 5.452 -1.441 1.697 1.00 97.31 90 MET A CA 1
ATOM 758 C C . MET A 1 90 ? 6.922 -1.768 1.428 1.00 97.31 90 MET A C 1
ATOM 760 O O . MET A 1 90 ? 7.732 -0.867 1.196 1.00 97.31 90 MET A O 1
ATOM 764 N N . SER A 1 91 ? 7.267 -3.049 1.473 1.00 94.38 91 SER A N 1
ATOM 765 C CA . SER A 1 91 ? 8.615 -3.551 1.229 1.00 94.38 91 SER A CA 1
ATOM 766 C C . SER A 1 91 ? 8.635 -4.395 -0.034 1.00 94.38 91 SER A C 1
ATOM 768 O O . SER A 1 91 ? 7.768 -5.241 -0.226 1.00 94.38 91 SER A O 1
ATOM 770 N N . HIS A 1 92 ? 9.655 -4.198 -0.868 1.00 92.56 92 HIS A N 1
ATOM 771 C CA . HIS A 1 92 ? 9.917 -5.072 -2.007 1.00 92.56 92 HIS A CA 1
ATOM 772 C C . HIS A 1 92 ? 10.782 -6.258 -1.584 1.00 92.56 92 HIS A C 1
ATOM 774 O O . HIS A 1 92 ? 11.844 -6.057 -0.970 1.00 92.56 92 HIS A O 1
ATOM 780 N N . ILE A 1 93 ? 10.332 -7.468 -1.918 1.00 90.06 93 ILE A N 1
ATOM 781 C CA . ILE A 1 93 ? 11.041 -8.732 -1.705 1.00 90.06 93 ILE A CA 1
ATOM 782 C C . ILE A 1 93 ? 12.331 -8.702 -2.541 1.00 90.06 93 ILE A C 1
ATOM 784 O O . ILE A 1 93 ? 13.436 -8.623 -1.999 1.00 90.06 93 ILE A O 1
ATOM 788 N N . ILE A 1 94 ? 12.204 -8.696 -3.866 1.00 88.81 94 ILE A N 1
ATOM 789 C CA . ILE A 1 94 ? 13.262 -8.412 -4.839 1.00 88.81 94 ILE A CA 1
ATOM 790 C C . ILE A 1 94 ? 13.439 -6.886 -4.931 1.00 88.81 94 ILE A C 1
ATOM 792 O O . ILE A 1 94 ? 12.444 -6.170 -5.014 1.00 88.81 94 ILE A O 1
ATOM 796 N N . PRO A 1 95 ? 14.678 -6.350 -4.944 1.00 91.00 95 PRO A N 1
ATOM 797 C CA . PRO A 1 95 ? 14.906 -4.915 -5.105 1.00 91.00 95 PRO A CA 1
ATOM 798 C C . PRO A 1 95 ? 14.137 -4.317 -6.288 1.00 91.00 95 PRO A C 1
ATOM 800 O O . PRO A 1 95 ? 14.141 -4.888 -7.378 1.00 91.00 95 PRO A O 1
ATOM 803 N N . LEU A 1 96 ? 13.545 -3.140 -6.069 1.00 92.62 96 LEU A N 1
ATOM 804 C CA . LEU A 1 96 ? 12.653 -2.456 -7.010 1.00 92.62 96 LEU A CA 1
ATOM 805 C C . LEU A 1 96 ? 13.160 -2.416 -8.468 1.00 92.62 96 LEU A C 1
ATOM 807 O O . LEU A 1 96 ? 12.375 -2.768 -9.340 1.00 92.62 96 LEU A O 1
ATOM 811 N N . PRO A 1 97 ? 14.438 -2.088 -8.772 1.00 94.31 97 PRO A N 1
ATOM 812 C CA . PRO A 1 97 ? 14.907 -2.052 -10.163 1.00 94.31 97 PRO A CA 1
ATOM 813 C C . PRO A 1 97 ? 14.843 -3.397 -10.900 1.00 94.31 97 PRO A C 1
ATOM 815 O O . PRO A 1 97 ? 14.922 -3.418 -12.119 1.00 94.31 97 PRO A O 1
ATOM 818 N N . ARG A 1 98 ? 14.778 -4.521 -10.172 1.00 91.69 98 ARG A N 1
ATOM 819 C CA . ARG A 1 98 ? 14.767 -5.876 -10.746 1.00 91.69 98 ARG A CA 1
ATOM 820 C C . ARG A 1 98 ? 13.423 -6.581 -10.611 1.00 91.69 98 ARG A C 1
ATOM 822 O O . ARG A 1 98 ? 13.105 -7.395 -11.459 1.00 91.69 98 ARG A O 1
ATOM 829 N N . GLY A 1 99 ? 12.696 -6.336 -9.522 1.00 92.50 99 GLY A N 1
ATOM 830 C CA . GLY A 1 99 ? 11.433 -7.025 -9.237 1.00 92.50 99 GLY A CA 1
ATOM 831 C C . GLY A 1 99 ? 10.181 -6.180 -9.433 1.00 92.50 99 GLY A C 1
ATOM 832 O O . GLY A 1 99 ? 9.088 -6.706 -9.292 1.00 92.50 99 GLY A O 1
ATOM 833 N N . GLY A 1 100 ? 10.321 -4.875 -9.680 1.00 97.50 100 GLY A N 1
ATOM 834 C CA . GLY A 1 100 ? 9.178 -3.981 -9.846 1.00 97.50 100 GLY A CA 1
ATOM 835 C C . GLY A 1 100 ? 8.336 -3.780 -8.581 1.00 97.50 100 GLY A C 1
ATOM 836 O O . GLY A 1 100 ? 8.666 -4.247 -7.490 1.00 97.50 100 GLY A O 1
ATOM 837 N N . THR A 1 101 ? 7.246 -3.036 -8.733 1.00 98.31 101 THR A N 1
ATOM 838 C CA . THR A 1 101 ? 6.144 -2.910 -7.774 1.00 98.31 101 THR A CA 1
ATOM 839 C C . THR A 1 101 ? 4.976 -3.734 -8.323 1.00 98.31 101 THR A C 1
ATOM 841 O O . THR A 1 101 ? 4.162 -3.222 -9.097 1.00 98.31 101 THR A O 1
ATOM 844 N N . THR A 1 102 ? 4.933 -5.012 -7.947 1.00 97.81 102 THR A N 1
ATOM 845 C CA . THR A 1 102 ? 3.949 -6.015 -8.395 1.00 97.81 102 THR A CA 1
ATOM 846 C C . THR A 1 102 ? 3.322 -6.718 -7.181 1.00 97.81 102 THR A C 1
ATOM 848 O O . THR A 1 102 ? 3.905 -6.648 -6.090 1.00 97.81 102 THR A O 1
ATOM 851 N N . PRO A 1 103 ? 2.164 -7.390 -7.328 1.00 96.62 103 PRO A N 1
ATOM 852 C CA . PRO A 1 103 ? 1.530 -8.133 -6.233 1.00 96.62 103 PRO A CA 1
ATOM 853 C C . PRO A 1 103 ? 2.453 -9.170 -5.580 1.00 96.62 103 PRO A C 1
ATOM 855 O O . PRO A 1 103 ? 2.502 -9.292 -4.360 1.00 96.62 103 PRO A O 1
ATOM 858 N N . GLU A 1 104 ? 3.260 -9.859 -6.381 1.00 92.50 104 GLU A N 1
ATOM 859 C CA . GLU A 1 104 ? 4.143 -10.945 -5.945 1.00 92.50 104 GLU A CA 1
ATOM 860 C C . GLU A 1 104 ? 5.404 -10.413 -5.255 1.00 92.50 104 GLU A C 1
ATOM 862 O O . GLU A 1 104 ? 6.053 -11.116 -4.480 1.00 92.50 104 GLU A O 1
ATOM 867 N N . ASN A 1 105 ? 5.779 -9.163 -5.541 1.00 94.38 105 ASN A N 1
ATOM 868 C CA . ASN A 1 105 ? 7.015 -8.572 -5.046 1.00 94.38 105 ASN A CA 1
ATOM 869 C C . ASN A 1 105 ? 6.815 -7.622 -3.854 1.00 94.38 105 ASN A C 1
ATOM 871 O O . ASN A 1 105 ? 7.799 -7.240 -3.212 1.00 94.38 105 ASN A O 1
ATOM 875 N N . CYS A 1 106 ? 5.583 -7.218 -3.545 1.00 96.12 106 CYS A N 1
ATOM 876 C CA . CYS A 1 106 ? 5.273 -6.251 -2.492 1.00 96.12 106 CYS A CA 1
ATOM 877 C C . CYS A 1 106 ? 4.673 -6.921 -1.251 1.00 96.12 106 CYS A C 1
ATOM 879 O O . CYS A 1 106 ? 3.731 -7.691 -1.345 1.00 96.12 106 CYS A O 1
ATOM 881 N N . VAL A 1 107 ? 5.179 -6.576 -0.061 1.00 95.62 107 VAL A N 1
ATOM 882 C CA . VAL A 1 107 ? 4.661 -7.082 1.225 1.00 95.62 107 VAL A CA 1
ATOM 883 C C . VAL A 1 107 ? 4.644 -6.004 2.315 1.00 95.62 107 VAL A C 1
ATOM 885 O O . VAL A 1 107 ? 5.485 -5.094 2.290 1.00 95.62 107 VAL A O 1
ATOM 888 N N . PRO A 1 108 ? 3.734 -6.084 3.302 1.00 96.69 108 PRO A N 1
ATOM 889 C CA . PRO A 1 108 ? 3.759 -5.227 4.479 1.00 96.69 108 PRO A CA 1
ATOM 890 C C . PRO A 1 108 ?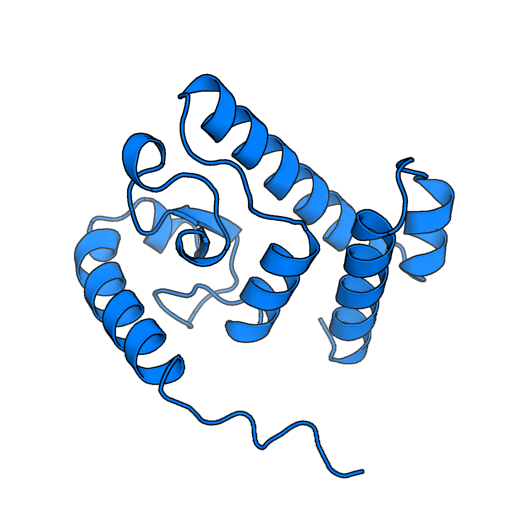 4.982 -5.501 5.346 1.00 96.69 108 PRO A C 1
ATOM 892 O O . PRO A 1 108 ? 5.379 -6.640 5.579 1.00 96.69 108 PRO A O 1
ATOM 895 N N . SER A 1 109 ? 5.585 -4.444 5.876 1.00 94.69 109 SER A N 1
ATOM 896 C CA . SER A 1 109 ? 6.707 -4.549 6.802 1.00 94.69 109 SER A CA 1
ATOM 897 C C . SER A 1 109 ? 6.655 -3.437 7.838 1.00 94.69 109 SER A C 1
ATOM 899 O O . SER A 1 109 ? 6.290 -2.308 7.522 1.00 94.69 109 SER A O 1
ATOM 901 N N . CYS A 1 110 ? 7.100 -3.718 9.059 1.00 94.19 110 CYS A N 1
ATOM 902 C CA . CYS A 1 110 ? 7.490 -2.669 10.000 1.00 94.19 110 CYS A CA 1
ATOM 903 C C . CYS A 1 110 ? 8.817 -2.027 9.559 1.00 94.19 110 CYS A C 1
ATOM 905 O O . CYS A 1 110 ? 9.582 -2.630 8.784 1.00 94.19 110 CYS A O 1
ATOM 907 N N . TYR A 1 111 ? 9.131 -0.835 10.068 1.00 92.12 111 TYR A N 1
ATOM 908 C CA . TYR A 1 111 ? 10.359 -0.122 9.711 1.00 92.12 111 TYR A CA 1
ATOM 909 C C . TYR A 1 111 ? 11.604 -0.951 10.019 1.00 92.12 111 TYR A C 1
ATOM 911 O O . TYR A 1 111 ? 12.458 -1.107 9.145 1.00 92.12 111 TYR A O 1
ATOM 919 N N . SER A 1 112 ? 11.668 -1.569 11.206 1.00 90.25 112 SER A N 1
ATOM 920 C CA . SER A 1 112 ? 12.843 -2.332 11.648 1.00 90.25 112 SER A CA 1
ATOM 921 C C . SER A 1 112 ? 13.179 -3.513 10.735 1.00 90.25 112 SER A C 1
ATOM 923 O O . SER A 1 112 ? 14.352 -3.820 10.525 1.00 90.25 112 SER A O 1
ATOM 925 N N . CYS A 1 113 ? 12.166 -4.178 10.173 1.00 89.12 113 CYS A N 1
ATOM 926 C CA . CYS A 1 113 ? 12.383 -5.274 9.227 1.00 89.12 113 CYS A CA 1
ATOM 927 C C . CYS A 1 113 ? 12.696 -4.769 7.814 1.00 89.12 113 CYS A C 1
ATOM 929 O O . CYS A 1 113 ? 13.452 -5.419 7.092 1.00 89.12 113 CYS A O 1
ATOM 931 N N . SER A 1 114 ? 12.158 -3.608 7.427 1.00 85.94 114 SER A N 1
ATOM 932 C CA . SER A 1 114 ? 12.346 -3.043 6.087 1.00 85.94 114 SER A CA 1
ATOM 933 C C . SER A 1 114 ? 13.764 -2.511 5.841 1.00 85.94 114 SER A C 1
ATOM 935 O O . SER A 1 114 ? 14.273 -2.642 4.727 1.00 85.94 114 SER A O 1
ATOM 937 N N . SER A 1 115 ? 14.405 -1.953 6.875 1.00 79.56 115 SER A N 1
ATOM 938 C CA . SER A 1 115 ? 15.727 -1.312 6.811 1.00 79.56 115 SER A CA 1
ATOM 939 C C . SER A 1 115 ? 16.857 -2.153 7.419 1.00 79.56 115 SER A C 1
ATOM 941 O O . SER A 1 115 ? 18.028 -1.810 7.270 1.00 79.56 115 SER A O 1
ATOM 943 N N . GLY A 1 116 ? 16.537 -3.261 8.095 1.00 66.06 116 GLY A N 1
ATOM 944 C CA . GLY A 1 116 ? 17.514 -4.088 8.804 1.00 66.06 116 GLY A CA 1
ATOM 945 C C . GLY A 1 116 ? 18.195 -5.168 7.953 1.00 66.06 116 GLY A C 1
ATOM 946 O O . GLY A 1 116 ? 17.649 -5.687 6.980 1.00 66.06 116 GLY A O 1
ATOM 947 N N . THR A 1 117 ? 19.367 -5.628 8.405 1.00 55.12 117 THR A N 1
ATOM 948 C CA . THR A 1 117 ? 20.091 -6.798 7.856 1.00 55.12 117 THR A CA 1
ATOM 949 C C . THR A 1 117 ? 19.277 -8.099 7.894 1.00 55.12 117 THR A C 1
ATOM 951 O O . THR A 1 117 ? 19.515 -8.997 7.080 1.00 55.12 117 THR A O 1
ATOM 954 N N . ARG A 1 118 ? 18.263 -8.185 8.773 1.00 55.09 118 ARG A N 1
ATOM 955 C CA . ARG A 1 118 ? 17.299 -9.301 8.855 1.00 55.09 118 ARG A CA 1
ATOM 956 C C . ARG A 1 118 ? 16.463 -9.483 7.588 1.00 55.09 118 ARG A C 1
ATOM 958 O O . ARG A 1 118 ? 15.973 -10.590 7.369 1.00 55.09 118 ARG A O 1
ATOM 965 N N . LYS A 1 119 ? 16.356 -8.460 6.725 1.00 58.81 119 LYS A N 1
ATOM 966 C CA . LYS A 1 119 ? 15.630 -8.545 5.449 1.00 58.81 119 LYS A CA 1
ATOM 967 C C . LYS A 1 119 ? 16.104 -9.729 4.602 1.00 58.81 119 LYS A C 1
ATOM 969 O O . LYS A 1 119 ? 15.292 -10.378 3.964 1.00 58.81 119 LYS A O 1
ATOM 974 N N . ARG A 1 120 ? 17.397 -10.080 4.638 1.00 57.09 120 ARG A N 1
ATOM 975 C CA . ARG A 1 120 ? 17.955 -11.173 3.817 1.00 57.09 120 ARG A CA 1
ATOM 976 C C . ARG A 1 120 ? 17.491 -12.567 4.261 1.00 57.09 120 ARG A C 1
ATOM 978 O O . ARG A 1 120 ? 17.150 -13.384 3.413 1.00 57.09 120 ARG A O 1
ATOM 985 N N . TYR A 1 121 ? 17.457 -12.821 5.570 1.00 56.50 121 TYR A N 1
ATOM 986 C CA . TYR A 1 121 ? 17.045 -14.113 6.135 1.00 56.50 121 TYR A CA 1
ATOM 987 C C . TYR A 1 121 ? 15.524 -14.273 6.139 1.00 56.50 121 TYR A C 1
ATOM 989 O O . TYR A 1 121 ? 15.016 -15.317 5.735 1.00 56.50 121 TYR A O 1
ATOM 997 N N . ALA A 1 122 ? 14.801 -13.215 6.513 1.00 62.66 122 ALA A N 1
ATOM 998 C CA . ALA A 1 122 ? 13.343 -13.222 6.531 1.00 62.66 122 ALA A CA 1
ATOM 999 C C . ALA A 1 122 ? 12.753 -13.321 5.113 1.00 62.66 122 ALA A C 1
ATOM 1001 O O . ALA A 1 122 ? 11.765 -14.016 4.912 1.00 62.66 122 ALA A O 1
ATOM 1002 N N . ARG A 1 123 ? 13.413 -12.726 4.107 1.00 67.75 123 ARG A N 1
ATOM 1003 C CA . ARG A 1 123 ? 13.025 -12.855 2.696 1.00 67.75 123 ARG A CA 1
ATOM 1004 C C . ARG A 1 123 ? 13.075 -14.297 2.193 1.00 67.75 123 ARG A C 1
ATOM 1006 O O . ARG A 1 123 ? 12.177 -14.697 1.465 1.00 67.75 123 ARG A O 1
ATOM 1013 N N . ARG A 1 124 ? 14.099 -15.076 2.563 1.00 63.28 124 ARG A N 1
ATOM 1014 C CA . ARG A 1 124 ? 14.212 -16.476 2.117 1.00 63.28 124 ARG A CA 1
ATOM 1015 C C . ARG A 1 124 ? 13.110 -17.351 2.713 1.00 63.28 124 ARG A C 1
ATOM 1017 O O . ARG A 1 124 ? 12.583 -18.206 2.016 1.00 63.28 124 ARG A O 1
ATOM 1024 N N . ARG A 1 125 ? 12.751 -17.115 3.979 1.00 67.00 125 ARG A N 1
ATOM 1025 C CA . ARG A 1 125 ? 11.641 -17.821 4.631 1.00 67.00 125 ARG A CA 1
ATOM 1026 C C . ARG A 1 125 ? 10.296 -17.439 4.013 1.00 67.00 125 ARG A C 1
ATOM 1028 O O . ARG A 1 125 ? 9.526 -18.327 3.680 1.00 67.00 125 ARG A O 1
ATOM 1035 N N . LEU A 1 126 ? 10.072 -16.142 3.802 1.00 70.88 126 LEU A N 1
ATOM 1036 C CA . LEU A 1 126 ? 8.836 -15.619 3.225 1.00 70.88 126 LEU A CA 1
ATOM 1037 C C . LEU A 1 126 ? 8.608 -16.121 1.794 1.00 70.88 126 LEU A C 1
ATOM 1039 O O . LEU A 1 126 ? 7.515 -16.571 1.489 1.00 70.88 126 LEU A O 1
ATOM 1043 N N . LEU A 1 127 ? 9.640 -16.113 0.942 1.00 69.19 127 LEU A N 1
ATOM 1044 C CA . LEU A 1 127 ? 9.553 -16.687 -0.407 1.00 69.19 127 LEU A CA 1
ATOM 1045 C C . LEU A 1 127 ? 9.142 -18.164 -0.364 1.00 69.19 127 LEU A C 1
ATOM 1047 O O . LEU A 1 127 ? 8.191 -18.545 -1.030 1.00 69.19 127 LEU A O 1
ATOM 1051 N N . ALA A 1 128 ? 9.771 -18.961 0.505 1.00 64.50 128 ALA A N 1
ATOM 1052 C CA . ALA A 1 128 ? 9.420 -20.370 0.657 1.00 64.50 128 ALA A CA 1
ATOM 1053 C C . ALA A 1 128 ? 8.007 -20.593 1.233 1.00 64.50 128 ALA A C 1
ATOM 1055 O O . ALA A 1 128 ? 7.415 -21.641 1.005 1.00 64.50 128 ALA A O 1
ATOM 1056 N N . GLU A 1 129 ? 7.484 -19.671 2.047 1.00 67.75 129 GLU A N 1
ATOM 1057 C CA . GLU A 1 129 ? 6.114 -19.727 2.579 1.00 67.75 129 GLU A CA 1
ATOM 1058 C C . GLU A 1 129 ? 5.072 -19.344 1.523 1.00 67.75 129 GLU A C 1
ATOM 1060 O O . GLU A 1 129 ? 4.030 -19.989 1.457 1.00 67.75 129 GLU A O 1
ATOM 1065 N N . LEU A 1 130 ? 5.363 -18.343 0.686 1.00 66.56 130 LEU A N 1
ATOM 1066 C CA . LEU A 1 130 ? 4.501 -17.944 -0.428 1.00 66.56 130 LEU A CA 1
ATOM 1067 C C . LEU A 1 130 ? 4.438 -19.043 -1.498 1.00 66.56 130 LEU A C 1
ATOM 1069 O O . LEU A 1 130 ? 3.341 -19.456 -1.851 1.00 66.56 130 LEU A O 1
ATOM 1073 N N . GLU A 1 131 ? 5.584 -19.609 -1.891 1.00 65.94 131 GLU A N 1
ATOM 1074 C CA . GLU A 1 131 ? 5.663 -20.730 -2.846 1.00 65.94 131 GLU A CA 1
ATOM 1075 C C . GLU A 1 131 ? 4.887 -21.970 -2.369 1.00 65.94 131 GLU A C 1
ATOM 1077 O O . GLU A 1 131 ? 4.263 -22.660 -3.167 1.00 65.94 131 GLU A O 1
ATOM 1082 N N . ARG A 1 132 ? 4.881 -22.251 -1.058 1.00 61.16 132 ARG A N 1
ATOM 1083 C CA . ARG A 1 132 ? 4.097 -23.355 -0.472 1.00 61.16 132 ARG A CA 1
ATOM 1084 C C . ARG A 1 132 ? 2.598 -23.072 -0.398 1.00 61.16 132 ARG A C 1
ATOM 1086 O O . ARG A 1 132 ? 1.811 -24.008 -0.325 1.00 61.16 132 ARG A O 1
ATOM 1093 N N . ALA A 1 133 ? 2.204 -21.805 -0.339 1.00 59.03 133 ALA A N 1
ATOM 1094 C CA . ALA A 1 133 ? 0.803 -21.408 -0.282 1.00 59.03 133 ALA A CA 1
ATOM 1095 C C . ALA A 1 133 ? 0.158 -21.344 -1.675 1.00 59.03 133 ALA A C 1
ATOM 1097 O O . ALA A 1 133 ? -1.050 -21.537 -1.771 1.00 59.03 133 ALA A O 1
ATOM 1098 N N . ASP A 1 134 ? 0.951 -21.148 -2.732 1.00 53.56 134 ASP A N 1
ATOM 1099 C CA . ASP A 1 134 ? 0.501 -21.268 -4.127 1.00 53.56 134 ASP A CA 1
ATOM 1100 C C . ASP A 1 134 ? 0.243 -22.739 -4.542 1.00 53.56 134 ASP A C 1
ATOM 1102 O O . ASP A 1 134 ? -0.334 -22.993 -5.595 1.00 53.56 134 ASP A O 1
ATOM 1106 N N . ASP A 1 135 ? 0.595 -23.706 -3.682 1.00 46.06 135 ASP A N 1
ATOM 1107 C CA . ASP A 1 135 ? 0.254 -25.138 -3.789 1.00 46.06 135 ASP A CA 1
ATOM 1108 C C . ASP A 1 135 ? -1.026 -25.507 -2.989 1.00 46.06 135 ASP A C 1
ATOM 1110 O O . ASP A 1 135 ? -1.345 -26.681 -2.790 1.00 46.06 135 ASP A O 1
ATOM 11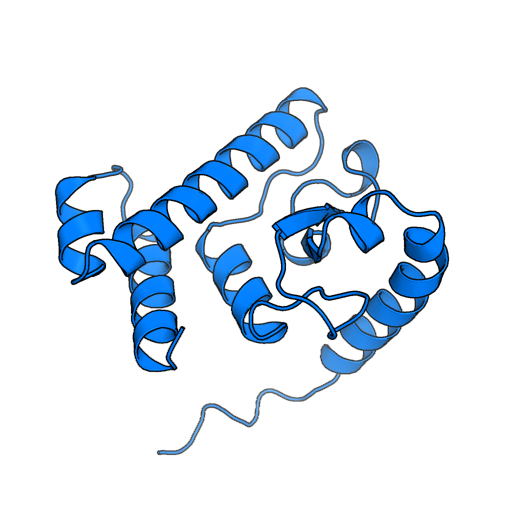14 N N . TYR A 1 136 ? -1.780 -24.515 -2.481 1.00 34.44 136 TYR A N 1
ATOM 1115 C CA . TYR A 1 136 ? -3.022 -24.736 -1.727 1.00 34.44 136 TYR A CA 1
ATOM 1116 C C . TYR A 1 136 ? -4.262 -24.661 -2.646 1.00 34.44 136 TYR A C 1
ATOM 1118 O O . TYR A 1 136 ? -4.535 -23.608 -3.223 1.00 34.44 136 TYR A O 1
ATOM 1126 N N . PRO A 1 137 ? -5.051 -25.745 -2.781 1.00 39.25 137 PRO A N 1
ATOM 1127 C CA . PRO A 1 137 ? -6.135 -25.828 -3.758 1.00 39.25 137 PRO A CA 1
ATOM 1128 C C . PRO A 1 137 ? -7.314 -24.894 -3.429 1.00 39.25 137 PRO A C 1
ATOM 1130 O O . PRO A 1 137 ? -7.706 -24.742 -2.270 1.00 39.25 137 PRO A O 1
ATOM 1133 N N . GLU A 1 138 ? -7.912 -24.322 -4.482 1.00 36.81 138 GLU A N 1
ATOM 1134 C CA . GLU A 1 138 ? -9.065 -23.397 -4.533 1.00 36.81 138 GLU A CA 1
ATOM 1135 C C . GLU A 1 138 ? -10.384 -23.929 -3.906 1.00 36.81 138 GLU A C 1
ATOM 1137 O O . GLU A 1 138 ? -11.435 -23.953 -4.547 1.00 36.81 138 GLU A O 1
ATOM 1142 N N . GLN A 1 139 ? -10.396 -24.374 -2.648 1.00 38.22 139 GLN A N 1
ATOM 1143 C CA . GLN A 1 139 ? -11.567 -25.059 -2.071 1.00 38.22 139 GLN A CA 1
ATOM 1144 C C . GLN A 1 139 ? -12.188 -24.405 -0.832 1.00 38.22 139 GLN A C 1
ATOM 1146 O O . GLN A 1 139 ? -12.895 -25.077 -0.087 1.00 38.22 139 GLN A O 1
ATOM 1151 N N . LYS A 1 140 ? -12.010 -23.095 -0.604 1.00 34.34 140 LYS A N 1
ATOM 1152 C CA . LYS A 1 140 ? -12.643 -22.429 0.560 1.00 34.34 140 LYS A CA 1
ATOM 1153 C C . LYS A 1 140 ? -13.623 -21.285 0.305 1.00 34.34 140 LYS A C 1
ATOM 1155 O O . LYS A 1 140 ? -14.162 -20.762 1.272 1.00 34.34 140 LYS A O 1
ATOM 1160 N N . TYR A 1 141 ? -13.972 -20.986 -0.947 1.00 39.91 141 TYR A N 1
ATOM 1161 C CA . TYR A 1 141 ? -15.051 -20.032 -1.266 1.00 39.91 141 TYR A CA 1
ATOM 1162 C C . TYR A 1 141 ? -16.115 -20.615 -2.209 1.00 39.91 141 TYR A C 1
ATOM 1164 O O . TYR A 1 141 ? -16.595 -19.959 -3.129 1.00 39.91 141 TYR A O 1
ATOM 1172 N N . ARG A 1 142 ? -16.511 -21.870 -1.966 1.00 39.91 142 ARG A N 1
ATOM 1173 C CA . ARG A 1 142 ? -17.753 -22.457 -2.492 1.00 39.91 142 ARG A CA 1
ATOM 1174 C C . ARG A 1 142 ? -18.452 -23.256 -1.398 1.00 39.91 142 ARG A C 1
ATOM 1176 O O . ARG A 1 142 ? -18.316 -24.470 -1.368 1.00 39.91 142 ARG A O 1
ATOM 1183 N N . SER A 1 143 ? -19.179 -22.561 -0.523 1.00 39.22 143 SER A N 1
ATOM 1184 C CA . SER A 1 143 ? -20.357 -23.071 0.204 1.00 39.22 143 SER A CA 1
ATOM 1185 C C . SER A 1 143 ? -20.738 -22.100 1.321 1.00 39.22 143 SER A C 1
ATOM 1187 O O . SER A 1 143 ? -19.932 -21.897 2.231 1.00 39.22 143 SER A O 1
ATOM 1189 N N . GLY A 1 144 ? -21.959 -21.563 1.271 1.00 37.34 144 GLY A N 1
ATOM 1190 C CA . GLY A 1 144 ? -22.581 -20.794 2.351 1.00 37.34 144 GLY A CA 1
ATOM 1191 C C . GLY A 1 144 ? -23.411 -19.643 1.830 1.00 37.34 144 GLY A C 1
ATOM 1192 O O . GLY A 1 144 ? -22.947 -18.502 2.014 1.00 37.34 144 GLY A O 1
#

pLDDT: mean 86.64, std 17.49, range [34.34, 98.56]

Radius of gyration: 15.78 Å; chains: 1; bounding box: 43×38×32 Å

Secondary structure (DSSP, 8-state):
--HHHHHHHHHHHHHHHH-SS--HHHHHHHH-SHHHHHHHHHHHHHHHHHHHHHHHTT--B---HHHHHHHHHHTTTB-TTTSSSB--EEEESS-HHHH-B-TTTEEEE-HHHHHSTTHHHHHHHHHHHHHHHTTS-S-SSS--